Protein AF-A0A372JYA5-F1 (afdb_monomer)

Radius of gyration: 14.87 Å; Cα contacts (8 Å, |Δi|>4): 51; chains: 1; bounding box: 28×39×31 Å

Secondary structure (DSSP, 8-state):
-HHHHHHHHHHHTSGGGG-HHHHHHHHHHHHHHHHHHHSSHHHHHHHHHS-TT-HHHHHHHHHHHHHHH-TT--HHHHGGG-

Foldseek 3Di:
DVPLVVVLVVCVVDPVCPPPVVVVVSVVVQLVVLCVVQVDNLSSVCVVVVNVVSPVVVLVVVLVVVCVVPVPDPVSVVVSVD

Mean predicted aligned error: 8.12 Å

Structure (mmCIF, N/CA/C/O backbone):
data_AF-A0A372JYA5-F1
#
_entry.id   AF-A0A372JYA5-F1
#
loop_
_atom_site.group_PDB
_atom_site.id
_atom_site.type_symbol
_atom_site.label_atom_id
_atom_site.label_alt_id
_atom_site.label_comp_id
_atom_site.label_asym_id
_atom_site.label_entity_id
_atom_site.label_seq_id
_atom_site.pdbx_PDB_ins_code
_atom_site.Cartn_x
_atom_site.Cartn_y
_atom_site.Cartn_z
_atom_site.occupancy
_atom_site.B_iso_or_equiv
_atom_site.auth_seq_id
_atom_site.auth_comp_id
_atom_site.auth_asym_id
_atom_site.auth_atom_id
_atom_site.pdbx_PDB_model_num
ATOM 1 N N . MET A 1 1 ? 15.060 15.565 0.895 1.00 55.72 1 MET A N 1
ATOM 2 C CA . MET A 1 1 ? 13.644 15.168 1.124 1.00 55.72 1 MET A CA 1
ATOM 3 C C . MET A 1 1 ? 12.619 15.810 0.177 1.00 55.72 1 MET A C 1
ATOM 5 O O . MET A 1 1 ? 11.663 15.129 -0.157 1.00 55.72 1 MET A O 1
ATOM 9 N N . ARG A 1 2 ? 12.773 17.065 -0.291 1.00 63.84 2 ARG A N 1
ATOM 10 C CA . ARG A 1 2 ? 11.810 17.701 -1.230 1.00 63.84 2 ARG A CA 1
ATOM 11 C C . ARG A 1 2 ? 11.903 17.217 -2.689 1.00 63.84 2 ARG A C 1
ATOM 13 O O . ARG A 1 2 ? 10.949 17.358 -3.443 1.00 63.84 2 ARG A O 1
ATOM 20 N N . GLU A 1 3 ? 13.037 16.648 -3.077 1.00 56.69 3 GLU A N 1
ATOM 21 C CA . GLU A 1 3 ? 13.344 16.276 -4.464 1.00 56.69 3 GLU A CA 1
ATOM 22 C C . GLU A 1 3 ? 12.728 14.930 -4.870 1.00 56.69 3 GLU A C 1
ATOM 24 O O . GLU A 1 3 ? 12.029 14.851 -5.875 1.00 56.69 3 GLU A O 1
ATOM 29 N N . ILE A 1 4 ? 12.832 13.923 -3.998 1.00 57.25 4 ILE A N 1
ATOM 30 C CA . ILE A 1 4 ? 12.194 12.604 -4.162 1.00 57.25 4 ILE A CA 1
ATOM 31 C C . ILE A 1 4 ? 10.665 12.729 -4.276 1.00 57.25 4 ILE A C 1
ATOM 33 O O . ILE A 1 4 ? 10.041 12.031 -5.066 1.00 57.25 4 ILE A O 1
ATOM 37 N N . GLN A 1 5 ? 10.037 13.662 -3.549 1.00 57.19 5 GLN A N 1
ATOM 38 C CA . GLN A 1 5 ? 8.587 13.894 -3.638 1.00 57.19 5 GLN A CA 1
ATOM 39 C C . GLN A 1 5 ? 8.141 14.421 -5.004 1.00 57.19 5 GLN A C 1
ATOM 41 O O . GLN A 1 5 ? 7.094 14.006 -5.500 1.00 57.19 5 GLN A O 1
ATOM 46 N N . ARG A 1 6 ? 8.913 15.337 -5.604 1.00 60.03 6 ARG A N 1
ATOM 47 C CA . ARG A 1 6 ? 8.631 15.825 -6.961 1.00 60.03 6 ARG A CA 1
ATOM 48 C C . ARG A 1 6 ? 8.844 14.725 -7.987 1.00 60.03 6 ARG A C 1
ATOM 50 O O . ARG A 1 6 ? 7.989 14.566 -8.847 1.00 60.03 6 ARG A O 1
ATOM 57 N N . LEU A 1 7 ? 9.927 13.962 -7.848 1.00 61.34 7 LEU A N 1
ATOM 58 C CA . LEU A 1 7 ? 10.243 12.843 -8.732 1.00 61.34 7 LEU A CA 1
ATOM 59 C C . LEU A 1 7 ? 9.165 11.757 -8.671 1.00 61.34 7 LEU A C 1
ATOM 61 O O . LEU A 1 7 ? 8.631 11.383 -9.702 1.00 61.34 7 LEU A O 1
ATOM 65 N N . ALA A 1 8 ? 8.744 11.314 -7.485 1.00 59.44 8 ALA A N 1
ATOM 66 C CA . ALA A 1 8 ? 7.689 10.305 -7.356 1.00 59.44 8 ALA A CA 1
ATOM 67 C C . ALA A 1 8 ? 6.349 10.771 -7.963 1.00 59.44 8 ALA A C 1
ATOM 69 O O . ALA A 1 8 ? 5.670 10.002 -8.642 1.00 59.44 8 ALA A O 1
ATOM 70 N N . ALA A 1 9 ? 5.979 12.043 -7.766 1.00 59.78 9 ALA A N 1
ATOM 71 C CA . ALA A 1 9 ? 4.771 12.612 -8.363 1.00 59.78 9 ALA A CA 1
ATOM 72 C C . ALA A 1 9 ? 4.872 12.767 -9.894 1.00 59.78 9 ALA A C 1
ATOM 74 O O . ALA A 1 9 ? 3.880 12.527 -10.578 1.00 59.78 9 ALA A O 1
ATOM 75 N N . SER A 1 10 ? 6.045 13.126 -10.436 1.00 59.44 10 SER A N 1
ATOM 76 C CA . SER A 1 10 ? 6.272 13.219 -11.888 1.00 59.44 10 SER A CA 1
ATOM 77 C C . SER A 1 10 ? 6.449 11.855 -12.563 1.00 59.44 10 SER A C 1
ATOM 79 O O . SER A 1 10 ? 6.195 11.710 -13.755 1.00 59.44 10 SER A O 1
ATOM 81 N N . VAL A 1 11 ? 6.894 10.840 -11.820 1.00 59.44 11 VAL A N 1
ATOM 82 C CA . VAL A 1 11 ? 7.024 9.458 -12.301 1.00 59.44 11 VAL A CA 1
ATOM 83 C C . VAL A 1 11 ? 5.662 8.779 -12.362 1.00 59.44 11 VAL A C 1
ATOM 85 O O . VAL A 1 11 ? 5.372 8.099 -13.339 1.00 59.44 11 VAL A O 1
ATOM 88 N N . HIS A 1 12 ? 4.770 9.047 -11.401 1.00 56.31 12 HIS A N 1
ATOM 89 C CA . HIS A 1 12 ? 3.398 8.536 -11.459 1.00 56.31 12 HIS A CA 1
ATOM 90 C C . HIS A 1 12 ? 2.641 8.998 -12.723 1.00 56.31 12 HIS A C 1
ATOM 92 O O . HIS A 1 12 ? 1.717 8.313 -13.163 1.00 56.31 12 HIS A O 1
ATOM 98 N N . SER A 1 13 ? 3.039 10.136 -13.304 1.00 57.91 13 SER A N 1
ATOM 99 C CA . SER A 1 13 ? 2.456 10.735 -14.508 1.00 57.91 13 SER A CA 1
ATOM 100 C C . SER A 1 13 ? 3.276 10.544 -15.795 1.00 57.91 13 SER A C 1
ATOM 102 O O . SER A 1 13 ? 2.880 11.087 -16.826 1.00 57.91 13 SER A O 1
ATOM 104 N N . SER A 1 14 ? 4.384 9.789 -15.783 1.00 53.34 14 SER A N 1
ATOM 105 C CA . SER A 1 14 ? 5.259 9.607 -16.957 1.00 53.34 14 SER A CA 1
ATOM 106 C C . SER A 1 14 ? 5.564 8.140 -17.281 1.00 53.34 14 SER A C 1
ATOM 108 O O . SER A 1 14 ? 5.369 7.236 -16.471 1.00 53.34 14 SER A O 1
ATOM 110 N N . SER A 1 15 ? 6.066 7.894 -18.497 1.00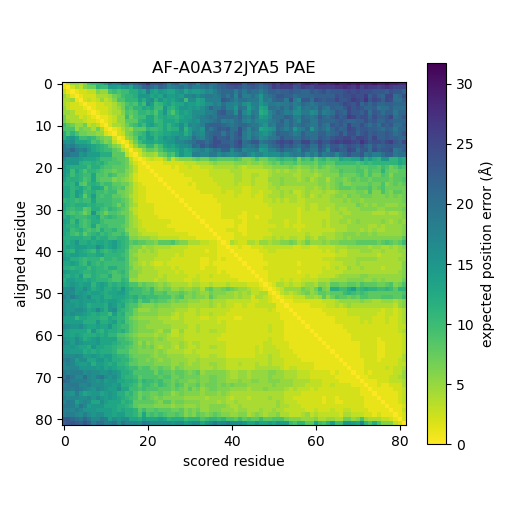 55.22 15 SER A N 1
ATOM 111 C CA . SER A 1 15 ? 6.428 6.563 -19.010 1.00 55.22 15 SER A CA 1
ATOM 112 C C . SER A 1 15 ? 7.648 5.922 -18.328 1.00 55.22 15 SER A C 1
ATOM 114 O O . SER A 1 15 ? 7.973 4.787 -18.654 1.00 55.22 15 SER A O 1
ATOM 116 N N . ILE A 1 16 ? 8.289 6.590 -17.354 1.00 54.56 16 ILE A N 1
ATOM 117 C CA . ILE A 1 16 ? 9.387 6.044 -16.523 1.00 54.56 16 ILE A CA 1
ATOM 118 C C . ILE A 1 16 ? 8.950 4.821 -15.693 1.00 54.56 16 ILE A C 1
ATOM 120 O O . ILE A 1 16 ? 9.792 4.064 -15.221 1.00 54.56 16 ILE A O 1
ATOM 124 N N . ILE A 1 17 ? 7.642 4.565 -15.593 1.00 56.72 17 ILE A N 1
ATOM 125 C CA . ILE A 1 17 ? 7.058 3.342 -15.019 1.00 56.72 17 ILE A CA 1
ATOM 126 C C . ILE A 1 17 ? 7.630 2.032 -15.604 1.00 56.72 17 ILE A C 1
ATOM 128 O O . ILE A 1 17 ? 7.486 0.998 -14.956 1.00 56.72 17 ILE A O 1
ATOM 132 N N . VAL A 1 18 ? 8.273 2.061 -16.780 1.00 64.19 18 VAL A N 1
ATOM 133 C CA . VAL A 1 18 ? 8.816 0.869 -17.461 1.00 64.19 18 VAL A CA 1
ATOM 134 C C . VAL A 1 18 ? 10.163 0.360 -16.928 1.00 64.19 18 VAL A C 1
ATOM 136 O O . VAL A 1 18 ? 10.539 -0.754 -17.278 1.00 64.19 18 VAL A O 1
ATOM 139 N N . ASP A 1 19 ? 10.891 1.133 -16.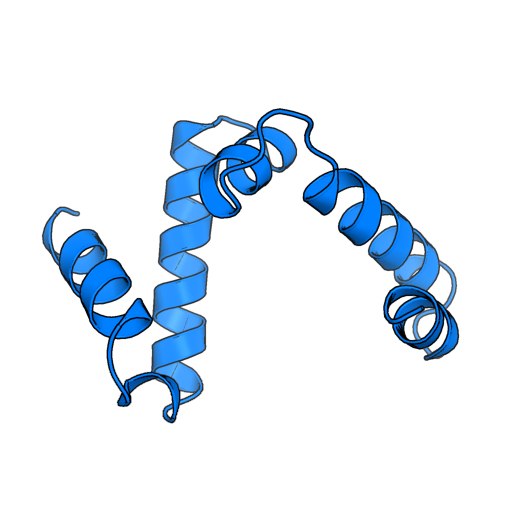109 1.00 81.94 19 ASP A N 1
ATOM 140 C CA . ASP A 1 19 ? 12.072 0.618 -15.398 1.00 81.94 19 ASP A CA 1
ATOM 141 C C . ASP A 1 19 ? 11.672 0.121 -14.005 1.00 81.94 19 ASP A C 1
ATOM 143 O O . ASP A 1 19 ? 11.416 0.912 -13.090 1.00 81.94 19 ASP A O 1
ATOM 147 N N . ASP A 1 20 ? 11.620 -1.201 -13.847 1.00 82.19 20 ASP A N 1
ATOM 148 C CA . ASP A 1 20 ? 11.153 -1.849 -12.620 1.00 82.19 20 ASP A CA 1
ATOM 149 C C . ASP A 1 20 ? 11.982 -1.442 -11.399 1.00 82.19 20 ASP A C 1
ATOM 151 O O . ASP A 1 20 ? 11.421 -1.184 -10.334 1.00 82.19 20 ASP A O 1
ATOM 155 N N . ALA A 1 21 ? 13.307 -1.333 -11.543 1.00 87.19 21 ALA A N 1
ATOM 156 C CA . ALA A 1 21 ? 14.190 -0.971 -10.438 1.00 87.19 21 ALA A CA 1
ATOM 157 C C . ALA A 1 21 ? 13.888 0.444 -9.917 1.00 87.19 21 ALA A C 1
ATOM 159 O O . ALA A 1 21 ? 13.701 0.639 -8.711 1.00 87.19 21 ALA A O 1
ATOM 160 N N . THR A 1 22 ? 13.771 1.421 -10.819 1.00 83.56 22 THR A N 1
ATOM 161 C CA . THR A 1 22 ? 13.414 2.803 -10.477 1.00 83.56 22 THR A CA 1
ATOM 162 C C . THR A 1 22 ? 11.999 2.891 -9.913 1.00 83.56 22 THR A C 1
ATOM 164 O O . THR A 1 22 ? 11.778 3.575 -8.911 1.00 83.56 22 THR A O 1
ATOM 167 N N . ASN A 1 23 ? 11.038 2.180 -10.508 1.00 80.69 23 ASN A N 1
ATOM 168 C CA . ASN A 1 23 ? 9.646 2.186 -10.066 1.00 80.69 23 ASN A CA 1
ATOM 169 C C . ASN A 1 23 ? 9.501 1.597 -8.651 1.00 80.69 23 ASN A C 1
ATOM 171 O O . ASN A 1 23 ? 8.917 2.229 -7.766 1.00 80.69 23 ASN A O 1
ATOM 175 N N . ILE A 1 24 ? 10.111 0.434 -8.399 1.00 85.56 24 ILE A N 1
ATOM 176 C CA . ILE A 1 24 ? 10.118 -0.212 -7.080 1.00 85.56 24 ILE A CA 1
ATOM 177 C C . ILE A 1 24 ? 10.828 0.671 -6.052 1.00 85.56 24 ILE A C 1
ATOM 179 O O . ILE A 1 24 ? 10.299 0.861 -4.953 1.00 85.56 24 ILE A O 1
ATOM 183 N N . GLY A 1 25 ? 11.986 1.243 -6.397 1.00 88.25 25 GLY A N 1
ATOM 184 C CA . GLY A 1 25 ? 12.746 2.121 -5.505 1.00 88.25 25 GLY A CA 1
ATOM 185 C C . GLY A 1 25 ? 11.939 3.349 -5.078 1.00 88.25 25 GLY A C 1
ATOM 186 O O . GLY A 1 25 ? 11.673 3.543 -3.889 1.00 88.25 25 GLY A O 1
ATOM 18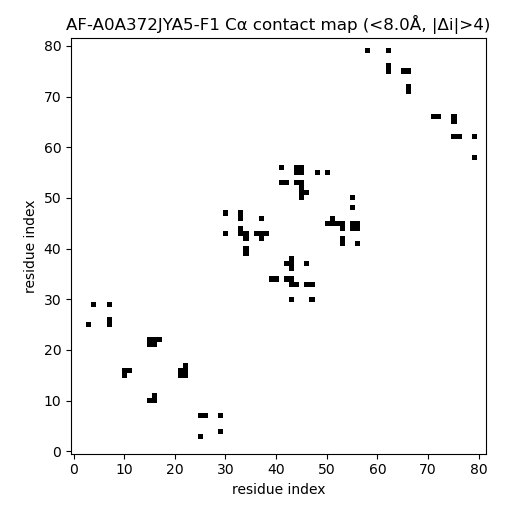7 N N . LEU A 1 26 ? 11.458 4.131 -6.048 1.00 86.19 26 LEU A N 1
ATOM 188 C CA . LEU A 1 26 ? 10.664 5.334 -5.781 1.00 86.19 26 LEU A CA 1
ATOM 189 C C . LEU A 1 26 ? 9.341 5.012 -5.076 1.00 86.19 26 LEU A C 1
ATOM 191 O O . LEU A 1 26 ? 8.942 5.723 -4.151 1.00 86.19 26 LEU A O 1
ATOM 195 N N . GLY A 1 27 ? 8.663 3.936 -5.484 1.00 85.38 27 GLY A N 1
ATOM 196 C CA . GLY A 1 27 ? 7.427 3.479 -4.854 1.00 85.38 27 GLY A CA 1
ATOM 197 C C . GLY A 1 27 ? 7.627 3.103 -3.384 1.00 85.38 27 GLY A C 1
ATOM 198 O O . GLY A 1 27 ? 6.815 3.479 -2.532 1.00 85.38 27 GLY A O 1
ATOM 199 N N . THR A 1 28 ? 8.737 2.430 -3.070 1.00 89.62 28 THR A N 1
ATOM 200 C CA . THR A 1 28 ? 9.097 2.031 -1.702 1.00 89.62 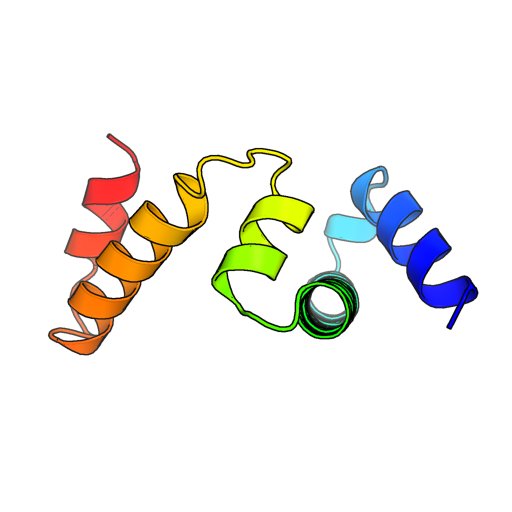28 THR A CA 1
ATOM 201 C C . THR A 1 28 ? 9.372 3.247 -0.825 1.00 89.62 28 THR A C 1
ATOM 203 O O . THR A 1 28 ? 8.776 3.384 0.247 1.00 89.62 28 THR A O 1
ATOM 206 N N . GLU A 1 29 ? 10.209 4.176 -1.291 1.00 90.50 29 GLU A N 1
ATOM 207 C CA . GLU A 1 29 ? 10.510 5.410 -0.557 1.00 90.50 29 GLU A CA 1
ATOM 208 C C . GLU A 1 29 ? 9.255 6.258 -0.327 1.00 90.50 29 GLU A C 1
ATOM 210 O O . GLU A 1 29 ? 9.029 6.790 0.767 1.00 90.50 29 GLU A O 1
ATOM 215 N N . TYR A 1 30 ? 8.391 6.346 -1.340 1.00 88.25 30 TYR A N 1
ATOM 216 C CA . TYR A 1 30 ? 7.136 7.074 -1.236 1.00 88.25 30 TYR A CA 1
ATOM 217 C C . TYR A 1 30 ? 6.190 6.455 -0.202 1.00 88.25 30 TYR A C 1
ATOM 219 O O . TYR A 1 30 ? 5.587 7.181 0.596 1.00 88.25 30 TYR A O 1
ATOM 227 N N . MET A 1 31 ? 6.076 5.124 -0.163 1.00 88.81 31 MET A N 1
ATOM 228 C CA . MET A 1 31 ? 5.265 4.445 0.847 1.00 88.81 31 MET A CA 1
ATOM 229 C C . MET A 1 31 ? 5.851 4.628 2.253 1.00 88.81 31 MET A C 1
ATOM 231 O O . MET A 1 31 ? 5.102 4.926 3.185 1.00 88.81 31 MET A O 1
ATOM 235 N N . GLN A 1 32 ? 7.178 4.558 2.413 1.00 89.75 32 GLN A N 1
ATOM 236 C CA . GLN A 1 32 ? 7.831 4.829 3.697 1.00 89.75 32 GLN A CA 1
ATOM 237 C C . GLN A 1 32 ? 7.550 6.257 4.186 1.00 89.75 32 GLN A C 1
ATOM 239 O O . GLN A 1 32 ? 7.231 6.465 5.358 1.00 89.75 32 GLN A O 1
ATOM 244 N N . TYR A 1 33 ? 7.578 7.247 3.289 1.00 90.56 33 TYR A N 1
ATOM 245 C CA . TYR A 1 33 ? 7.168 8.614 3.614 1.00 90.56 33 TYR A CA 1
ATOM 246 C C . TYR A 1 33 ? 5.717 8.677 4.127 1.00 90.56 33 TYR A C 1
ATOM 248 O O . TYR A 1 33 ? 5.435 9.351 5.124 1.00 90.56 33 TYR A O 1
ATOM 256 N N . ARG A 1 34 ? 4.786 7.958 3.484 1.00 90.62 34 ARG A N 1
ATOM 257 C CA . ARG A 1 34 ? 3.382 7.892 3.927 1.00 90.62 34 ARG A CA 1
ATOM 258 C C . ARG A 1 34 ? 3.244 7.235 5.301 1.00 90.62 34 ARG A C 1
ATOM 260 O O . ARG A 1 34 ? 2.474 7.745 6.114 1.00 90.62 34 ARG A O 1
ATOM 267 N N . ILE A 1 35 ? 4.004 6.174 5.577 1.00 92.31 35 ILE A N 1
ATOM 268 C CA . ILE A 1 35 ? 4.051 5.504 6.887 1.00 92.31 35 ILE A CA 1
ATOM 269 C C . ILE A 1 35 ? 4.550 6.461 7.966 1.00 92.31 35 ILE A C 1
ATOM 271 O O . ILE A 1 35 ? 3.873 6.630 8.979 1.00 92.31 35 ILE A O 1
ATOM 275 N N . ASN A 1 36 ? 5.657 7.162 7.717 1.00 93.38 36 ASN A N 1
ATOM 276 C CA . ASN A 1 36 ? 6.214 8.128 8.665 1.00 93.38 36 ASN A CA 1
ATOM 277 C C . ASN A 1 36 ? 5.210 9.244 8.998 1.00 93.38 36 ASN A C 1
ATOM 279 O O . ASN A 1 36 ? 5.098 9.653 10.151 1.00 93.38 36 ASN A O 1
ATOM 283 N N . LYS A 1 37 ? 4.443 9.715 8.004 1.00 92.12 37 LYS A N 1
ATOM 284 C CA . LYS A 1 37 ? 3.420 10.755 8.199 1.00 92.12 37 LYS A CA 1
ATOM 285 C C . LYS A 1 37 ? 2.178 10.251 8.941 1.00 92.12 37 LYS A C 1
ATOM 287 O O . LYS A 1 37 ? 1.589 11.002 9.709 1.00 92.12 37 LYS A O 1
ATOM 292 N N . ALA A 1 38 ? 1.746 9.023 8.668 1.00 91.94 38 ALA A N 1
ATOM 293 C CA . ALA A 1 38 ? 0.516 8.461 9.224 1.00 91.94 38 ALA A CA 1
ATOM 294 C C . ALA A 1 38 ? 0.703 7.742 10.566 1.00 91.94 38 ALA A C 1
ATOM 296 O O . ALA A 1 38 ? -0.292 7.383 11.196 1.00 91.94 38 ALA A O 1
ATOM 297 N N . GLN A 1 39 ? 1.952 7.458 10.949 1.00 90.06 39 GLN A N 1
ATOM 298 C CA . GLN A 1 39 ? 2.328 6.702 12.152 1.00 90.06 39 GLN A CA 1
ATOM 299 C C . GLN A 1 39 ? 1.692 5.298 12.237 1.00 90.06 39 GLN A C 1
ATOM 301 O O . GLN A 1 39 ? 1.685 4.666 13.287 1.00 90.06 39 GLN A O 1
ATOM 306 N N . SER A 1 40 ? 1.147 4.795 11.126 1.00 92.56 40 SER A N 1
ATOM 307 C CA . SER A 1 40 ? 0.522 3.478 11.012 1.00 92.56 40 SER A CA 1
ATOM 308 C C . SER A 1 40 ? 0.471 3.036 9.550 1.00 92.56 40 SER A C 1
ATOM 310 O O . SER A 1 40 ? 0.326 3.860 8.642 1.00 92.56 40 SER A O 1
ATOM 312 N N . ILE A 1 41 ? 0.540 1.722 9.312 1.00 90.69 41 ILE A N 1
ATOM 313 C CA . ILE A 1 41 ? 0.426 1.150 7.961 1.00 90.69 41 ILE A CA 1
ATOM 314 C C . ILE A 1 41 ? -0.975 1.415 7.390 1.00 90.69 41 ILE A C 1
ATOM 316 O O . ILE A 1 41 ? -1.104 1.864 6.253 1.00 90.69 41 ILE A O 1
ATOM 320 N N . GLU A 1 42 ? -2.034 1.218 8.181 1.00 91.69 42 GLU A N 1
ATOM 321 C CA . GLU A 1 42 ? -3.406 1.503 7.742 1.00 91.69 42 GLU A CA 1
ATOM 322 C C . GLU A 1 42 ? -3.581 2.974 7.334 1.00 91.69 42 GLU A C 1
ATOM 324 O O . GLU A 1 42 ? -4.140 3.267 6.272 1.00 91.69 42 GLU A O 1
ATOM 329 N N . GLY A 1 43 ? -3.088 3.905 8.155 1.00 92.19 43 GLY A N 1
ATOM 330 C CA . GLY A 1 43 ? -3.146 5.331 7.855 1.00 92.19 43 GLY A CA 1
ATOM 331 C C . GLY A 1 43 ? -2.353 5.691 6.596 1.00 92.19 43 GLY A C 1
ATOM 332 O O . GLY A 1 43 ? -2.831 6.478 5.777 1.00 92.19 43 GLY A O 1
ATOM 333 N N . ALA A 1 44 ? -1.195 5.063 6.378 1.00 92.50 44 ALA A N 1
ATOM 334 C CA . ALA A 1 44 ? -0.395 5.260 5.171 1.00 92.50 44 ALA A CA 1
ATOM 335 C C . ALA A 1 44 ? -1.166 4.862 3.905 1.00 92.50 44 ALA A C 1
ATOM 337 O O . ALA A 1 44 ? -1.205 5.626 2.940 1.00 92.50 44 ALA A O 1
ATOM 338 N N . TYR A 1 45 ? -1.853 3.715 3.932 1.00 89.31 45 TYR A N 1
ATOM 339 C CA . TYR A 1 45 ? -2.675 3.244 2.815 1.00 89.31 45 TYR A CA 1
ATOM 340 C C . TYR A 1 45 ? -3.888 4.144 2.545 1.00 89.31 45 TYR A C 1
ATOM 342 O O . TYR A 1 45 ? -4.213 4.388 1.380 1.00 89.31 45 TYR A O 1
ATOM 350 N N . LYS A 1 46 ? -4.532 4.682 3.593 1.00 90.44 46 LYS A N 1
ATOM 351 C CA . LYS A 1 46 ? -5.601 5.691 3.451 1.00 90.44 46 LYS A CA 1
ATOM 352 C C . LYS A 1 46 ? -5.083 6.945 2.737 1.00 90.44 46 LYS A C 1
ATOM 354 O O . LYS A 1 46 ? -5.726 7.427 1.806 1.00 90.44 46 LYS A O 1
ATOM 359 N N . LEU A 1 47 ? -3.896 7.428 3.121 1.00 87.50 47 LEU A N 1
ATOM 360 C CA . LEU A 1 47 ? -3.243 8.587 2.498 1.00 87.50 47 LEU A CA 1
ATOM 361 C C . LEU A 1 47 ? -2.751 8.319 1.068 1.00 87.50 47 LEU A C 1
ATOM 363 O O . LEU A 1 47 ? -2.739 9.242 0.258 1.00 87.50 47 LEU A O 1
ATOM 367 N N . TYR A 1 48 ? -2.309 7.095 0.772 1.00 85.12 48 TYR A N 1
ATOM 368 C CA . TYR A 1 48 ? -1.797 6.701 -0.542 1.00 85.12 48 TYR A CA 1
ATOM 369 C C . TYR A 1 48 ? -2.921 6.525 -1.573 1.00 85.12 48 TYR A C 1
ATOM 371 O O . TYR A 1 48 ? -2.801 6.998 -2.697 1.00 85.12 48 TYR A O 1
ATOM 379 N N . ARG A 1 49 ? -4.035 5.880 -1.193 1.00 82.38 49 ARG A N 1
ATOM 380 C CA . ARG A 1 49 ? -5.154 5.571 -2.106 1.00 82.38 49 ARG A CA 1
ATOM 381 C C . ARG A 1 49 ? -6.260 6.628 -2.137 1.00 82.38 49 ARG A C 1
ATOM 383 O O . ARG A 1 49 ? -7.189 6.489 -2.925 1.00 82.38 49 ARG A O 1
ATOM 390 N N . GLY A 1 50 ? -6.207 7.629 -1.259 1.00 76.81 50 GLY A N 1
ATOM 391 C CA . GLY A 1 50 ? -7.187 8.719 -1.211 1.00 76.81 50 GLY A CA 1
ATOM 392 C C . GLY A 1 50 ? -8.565 8.339 -0.651 1.00 76.81 50 GLY A C 1
ATOM 393 O O . GLY A 1 50 ? -9.485 9.144 -0.738 1.00 76.81 50 G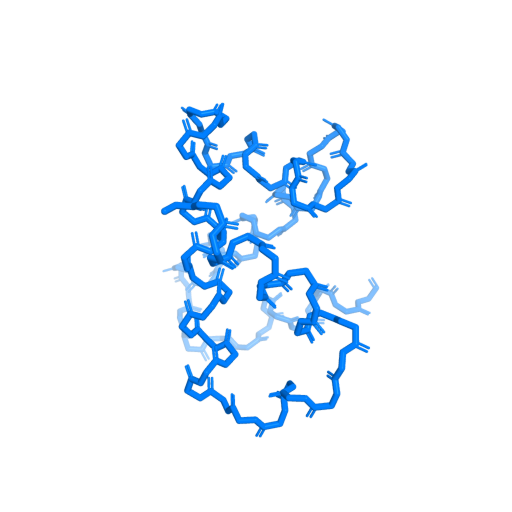LY A O 1
ATOM 394 N N . LEU A 1 51 ? -8.726 7.146 -0.060 1.00 83.06 51 LEU A N 1
ATOM 395 C CA . LEU A 1 51 ? -9.969 6.727 0.603 1.00 83.06 51 LEU A CA 1
ATOM 396 C C . LEU A 1 51 ? -9.765 6.593 2.114 1.00 83.06 51 LEU A C 1
ATOM 398 O O . LEU A 1 51 ? -9.099 5.672 2.594 1.00 83.06 51 LEU A O 1
ATOM 402 N N . SER A 1 52 ? -10.400 7.488 2.872 1.00 85.94 52 SER A N 1
ATOM 403 C CA . SER A 1 52 ? -10.309 7.553 4.339 1.00 85.94 52 SER A CA 1
ATOM 404 C C . SER A 1 52 ? -10.929 6.344 5.049 1.00 85.94 52 SER A C 1
ATOM 406 O O . SER A 1 52 ? -10.518 6.001 6.157 1.00 85.94 52 SER A O 1
ATOM 408 N N . ASN A 1 53 ? -11.867 5.644 4.403 1.00 88.06 5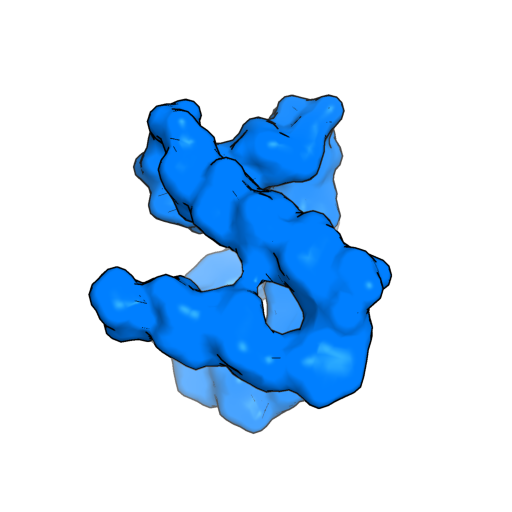3 ASN A N 1
ATOM 409 C CA . ASN A 1 53 ? -12.570 4.495 4.982 1.00 88.06 53 ASN A CA 1
ATOM 410 C C . ASN A 1 53 ? -11.695 3.233 5.151 1.00 88.06 53 ASN A C 1
ATOM 412 O O . ASN A 1 53 ? -12.165 2.245 5.720 1.00 88.06 53 ASN A O 1
ATOM 416 N N . GLY A 1 54 ? -10.450 3.237 4.654 1.00 89.31 54 GLY A N 1
ATOM 417 C CA . GLY A 1 54 ? -9.489 2.139 4.811 1.00 89.31 54 GLY A CA 1
ATOM 418 C C . GLY A 1 54 ? -9.830 0.862 4.039 1.00 89.31 54 GLY A C 1
ATOM 419 O O . GLY A 1 54 ? -9.220 -0.176 4.293 1.00 89.31 54 GLY A O 1
ATOM 420 N N . ILE A 1 55 ? -10.786 0.904 3.101 1.00 91.06 55 ILE A N 1
ATOM 421 C CA . ILE A 1 55 ? -11.270 -0.296 2.401 1.00 91.06 55 ILE A CA 1
ATOM 422 C C . ILE A 1 55 ? -10.148 -1.048 1.678 1.00 91.06 55 ILE A C 1
ATOM 424 O O . ILE A 1 55 ? -10.086 -2.273 1.752 1.00 91.06 55 ILE A O 1
ATOM 428 N N . TYR A 1 56 ? -9.227 -0.324 1.036 1.00 88.75 56 TYR A N 1
ATOM 429 C CA . TYR A 1 56 ? -8.107 -0.934 0.323 1.00 88.75 56 TYR A CA 1
ATOM 430 C C . TYR A 1 56 ? -7.151 -1.653 1.268 1.00 88.75 56 TYR A C 1
ATOM 432 O O . TYR A 1 56 ? -6.786 -2.792 0.997 1.00 88.75 56 TYR A O 1
ATOM 440 N N . TYR A 1 57 ? -6.807 -1.032 2.400 1.00 91.62 57 TYR A N 1
ATOM 441 C CA . TYR A 1 57 ? -5.965 -1.674 3.405 1.00 91.62 57 TYR A CA 1
ATOM 442 C C . TYR A 1 57 ? -6.611 -2.959 3.929 1.00 91.62 57 TYR A C 1
ATOM 444 O O . TYR A 1 57 ? -5.957 -3.995 3.947 1.00 91.62 57 TYR A O 1
ATOM 452 N N . ARG A 1 58 ? -7.908 -2.929 4.276 1.00 92.38 58 ARG A N 1
ATOM 453 C CA . ARG A 1 58 ? -8.623 -4.123 4.761 1.00 92.38 58 ARG A CA 1
ATOM 454 C C . ARG A 1 58 ? -8.618 -5.260 3.740 1.00 92.38 58 ARG A C 1
ATOM 456 O O . ARG A 1 58 ? -8.317 -6.392 4.105 1.00 92.38 58 ARG A O 1
ATOM 463 N N . LYS A 1 59 ? -8.909 -4.960 2.469 1.00 92.06 59 LYS A N 1
ATOM 464 C CA . LYS A 1 59 ? -8.895 -5.956 1.385 1.00 92.06 59 LYS A CA 1
ATOM 465 C C . LYS A 1 59 ? -7.500 -6.566 1.196 1.00 92.06 59 LYS A C 1
ATOM 467 O O . LYS A 1 59 ? -7.365 -7.785 1.180 1.00 92.06 59 LYS A O 1
ATOM 472 N N . ILE A 1 60 ? -6.465 -5.727 1.116 1.00 91.06 60 ILE A N 1
ATOM 473 C CA . ILE A 1 60 ? -5.073 -6.170 0.939 1.00 91.06 60 ILE A CA 1
ATOM 474 C C . ILE A 1 60 ? -4.606 -6.992 2.144 1.00 91.06 60 ILE A C 1
ATOM 476 O O . ILE A 1 60 ? -4.049 -8.070 1.964 1.00 91.06 60 ILE A O 1
ATOM 480 N N . LYS A 1 61 ? -4.874 -6.528 3.371 1.00 94.00 61 LYS A N 1
ATOM 481 C CA . LYS A 1 61 ? -4.499 -7.228 4.606 1.00 94.00 61 LYS A CA 1
ATOM 482 C C . LYS A 1 61 ? -5.157 -8.603 4.699 1.00 94.00 61 LYS A C 1
ATOM 484 O O . LYS A 1 61 ? -4.468 -9.568 5.002 1.00 94.00 61 LYS A O 1
ATOM 489 N N . ALA A 1 62 ? -6.449 -8.703 4.382 1.00 94.75 62 ALA A N 1
ATOM 490 C CA . ALA A 1 62 ? -7.161 -9.978 4.376 1.00 94.75 62 ALA A CA 1
ATOM 491 C C . ALA A 1 62 ? -6.572 -10.966 3.353 1.00 94.75 62 ALA A C 1
ATOM 493 O O . ALA A 1 62 ? -6.390 -12.139 3.670 1.00 94.75 62 ALA A O 1
ATOM 494 N N . CYS A 1 63 ? -6.230 -10.501 2.147 1.00 95.44 63 CYS A N 1
ATOM 495 C CA . CYS A 1 63 ? -5.542 -11.329 1.154 1.00 95.44 63 CYS A CA 1
ATOM 496 C C . CYS A 1 63 ? -4.150 -11.760 1.640 1.00 95.44 63 CYS A C 1
ATOM 498 O O . CYS A 1 63 ? -3.801 -12.932 1.537 1.00 95.44 63 CYS A O 1
ATOM 500 N N . ALA A 1 64 ? -3.373 -10.833 2.204 1.00 94.44 64 ALA A N 1
ATOM 501 C CA . ALA A 1 64 ? -2.036 -11.110 2.721 1.00 94.44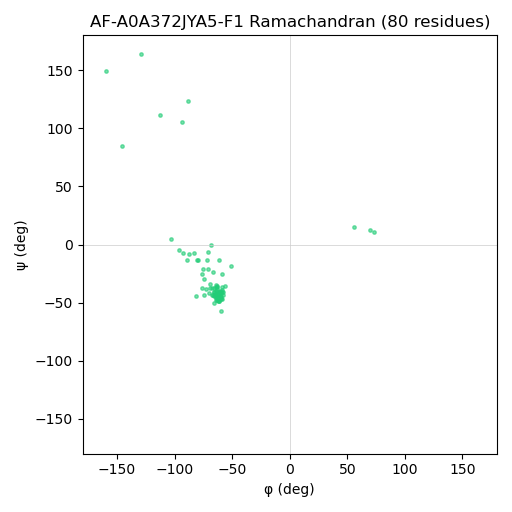 64 ALA A CA 1
ATOM 502 C C . ALA A 1 64 ? -2.053 -12.116 3.882 1.00 94.44 64 ALA A C 1
ATOM 504 O O . ALA A 1 64 ? -1.161 -12.951 3.982 1.00 94.44 64 ALA A O 1
ATOM 505 N N . ASP A 1 65 ? -3.070 -12.072 4.744 1.00 96.50 65 ASP A N 1
ATOM 506 C CA . ASP A 1 65 ? -3.226 -13.045 5.828 1.00 96.50 65 ASP A CA 1
ATOM 507 C C . ASP A 1 65 ? -3.550 -14.447 5.301 1.00 96.50 65 ASP A C 1
ATOM 509 O O . ASP A 1 65 ? -3.020 -15.424 5.822 1.00 96.50 65 ASP A O 1
ATOM 513 N N . ARG A 1 66 ? -4.352 -14.549 4.232 1.00 96.06 66 ARG A N 1
ATOM 514 C CA . 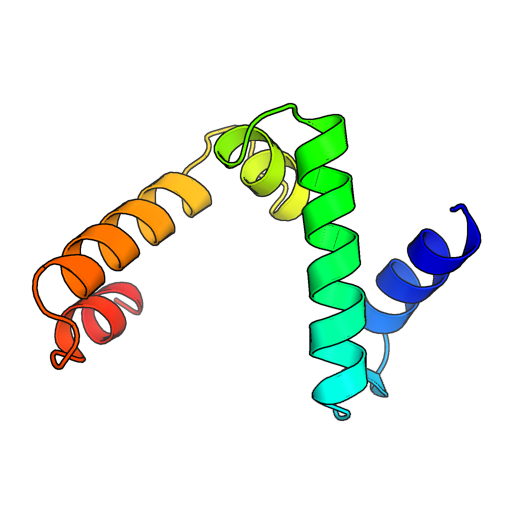ARG A 1 66 ? -4.623 -15.827 3.552 1.00 96.06 66 ARG A CA 1
ATOM 515 C C . ARG A 1 66 ? -3.375 -16.382 2.867 1.00 96.06 66 ARG A C 1
ATOM 517 O O . ARG A 1 66 ? -3.088 -17.558 3.032 1.00 96.06 66 ARG A O 1
ATOM 524 N N . LEU A 1 67 ? -2.610 -15.534 2.178 1.00 96.19 67 LEU A N 1
ATOM 525 C CA . LEU A 1 67 ? -1.327 -15.923 1.578 1.00 96.19 67 LEU A CA 1
ATOM 526 C C . LEU A 1 67 ? -0.297 -16.332 2.634 1.00 96.19 67 LEU A C 1
ATOM 528 O O . LEU A 1 67 ? 0.484 -17.240 2.408 1.00 96.19 67 LEU A O 1
ATOM 532 N N . ARG A 1 68 ? -0.289 -15.698 3.813 1.00 96.00 68 ARG A N 1
ATOM 533 C CA . ARG A 1 68 ? 0.591 -16.128 4.910 1.00 96.00 68 ARG A CA 1
ATOM 534 C C . ARG A 1 68 ? 0.236 -17.530 5.409 1.00 96.00 68 ARG A C 1
ATOM 536 O O . ARG A 1 68 ? 1.133 -18.261 5.812 1.00 96.00 68 ARG A O 1
ATOM 543 N N . ALA A 1 69 ? -1.051 -17.870 5.437 1.00 96.25 69 ALA A N 1
ATOM 544 C CA . ALA A 1 69 ? -1.518 -19.181 5.876 1.00 96.25 69 ALA A CA 1
ATOM 545 C C . ALA A 1 69 ? -1.247 -20.286 4.840 1.00 96.25 69 ALA A C 1
ATOM 547 O O . ALA A 1 69 ? -1.054 -21.433 5.229 1.00 96.25 69 ALA A O 1
ATOM 548 N N . ASP A 1 70 ? -1.223 -19.936 3.552 1.00 96.31 70 ASP A N 1
ATOM 549 C CA . ASP A 1 70 ? -0.969 -20.852 2.439 1.00 96.31 70 ASP A CA 1
ATOM 550 C C . ASP A 1 70 ? -0.185 -20.125 1.322 1.00 96.31 70 ASP A C 1
ATOM 552 O O . ASP A 1 70 ? -0.790 -19.557 0.403 1.00 96.31 70 ASP A O 1
ATOM 556 N N . PRO A 1 71 ? 1.158 -20.060 1.431 1.00 95.31 71 PRO A N 1
ATOM 557 C CA . PRO A 1 71 ? 1.993 -19.243 0.547 1.00 95.31 71 PRO A CA 1
ATOM 558 C C . PRO A 1 71 ? 2.095 -19.780 -0.882 1.00 95.31 71 PRO A C 1
ATOM 560 O O . PRO A 1 71 ? 2.378 -19.002 -1.792 1.00 95.31 71 PRO A O 1
ATOM 563 N N . ASP A 1 72 ? 1.830 -21.071 -1.091 1.00 96.06 72 ASP A N 1
ATOM 564 C CA . ASP A 1 72 ? 1.899 -21.710 -2.409 1.00 96.06 72 ASP A CA 1
ATOM 565 C C . ASP A 1 72 ? 0.574 -21.592 -3.186 1.00 96.06 72 ASP A C 1
ATOM 567 O O . ASP A 1 72 ? 0.495 -21.899 -4.380 1.00 96.06 72 ASP A O 1
ATOM 571 N N . SER A 1 73 ? -0.486 -21.107 -2.534 1.00 95.44 73 SER A N 1
ATOM 572 C CA . SER A 1 73 ? -1.794 -20.944 -3.153 1.00 95.44 73 SER A CA 1
ATOM 573 C C . SER A 1 73 ? -1.964 -19.592 -3.834 1.00 95.44 73 SER A C 1
ATOM 575 O O . SER A 1 73 ? -1.923 -18.522 -3.230 1.00 95.44 73 SER A O 1
ATOM 577 N N . MET A 1 74 ? -2.294 -19.645 -5.124 1.00 94.81 74 MET A N 1
ATOM 578 C CA . MET A 1 74 ? -2.673 -18.468 -5.913 1.00 94.81 74 MET A CA 1
ATOM 579 C C . MET A 1 74 ? -4.148 -18.078 -5.743 1.00 94.81 74 MET A C 1
ATOM 581 O O . MET A 1 74 ? -4.577 -17.042 -6.258 1.00 94.81 74 MET A O 1
ATOM 585 N N . GLN A 1 75 ? -4.953 -18.894 -5.055 1.00 93.94 75 GLN A N 1
ATOM 586 C CA . GLN A 1 75 ? -6.394 -18.670 -4.942 1.00 93.94 75 GLN A CA 1
ATOM 587 C C . GLN A 1 75 ? -6.752 -17.344 -4.242 1.00 93.94 75 GLN A C 1
ATOM 589 O O . GLN A 1 75 ? -7.590 -16.617 -4.786 1.00 93.94 75 GLN A O 1
ATOM 594 N N . PRO A 1 76 ? -6.095 -16.940 -3.130 1.00 94.94 76 PRO A N 1
ATOM 595 C CA . PRO A 1 76 ? -6.367 -15.654 -2.489 1.00 94.94 76 PRO A CA 1
ATOM 596 C C . PRO A 1 76 ? -6.196 -14.455 -3.429 1.00 94.94 76 PRO A C 1
ATOM 598 O O . PRO A 1 76 ? -6.980 -13.512 -3.356 1.00 94.94 76 PRO A O 1
ATOM 601 N N . LEU A 1 77 ? -5.218 -14.508 -4.340 1.00 92.31 77 LEU A N 1
ATOM 602 C CA . LEU A 1 77 ? -4.997 -13.468 -5.350 1.00 92.31 77 LEU A CA 1
ATOM 603 C C . LEU A 1 77 ? -6.103 -13.468 -6.412 1.00 92.31 77 LEU A C 1
ATOM 605 O O . LEU A 1 77 ? -6.591 -12.405 -6.789 1.00 92.31 77 LEU A O 1
ATOM 609 N N . ARG A 1 78 ? -6.535 -14.650 -6.874 1.00 93.19 78 ARG A N 1
ATOM 610 C CA . ARG A 1 78 ? -7.613 -14.781 -7.873 1.00 93.19 78 ARG A CA 1
ATOM 611 C C . ARG A 1 78 ? -8.949 -14.250 -7.358 1.00 93.19 78 ARG A C 1
ATOM 613 O O . ARG A 1 78 ? -9.695 -13.635 -8.116 1.00 93.19 78 ARG A O 1
ATOM 620 N N . ASP A 1 79 ? -9.244 -14.443 -6.076 1.00 91.44 79 ASP A N 1
ATOM 621 C CA . ASP A 1 79 ? -10.497 -13.976 -5.475 1.00 91.44 79 ASP A CA 1
ATOM 622 C C . ASP A 1 79 ? -10.574 -12.451 -5.300 1.00 91.44 79 ASP A C 1
ATOM 624 O O . ASP A 1 79 ? -11.659 -11.921 -5.079 1.00 91.44 79 ASP A O 1
ATOM 628 N N . MET A 1 80 ? -9.457 -11.731 -5.438 1.00 86.44 80 MET A N 1
ATOM 629 C CA . MET A 1 80 ? -9.411 -10.268 -5.313 1.00 86.44 80 MET A CA 1
ATOM 630 C C . MET A 1 80 ? -9.854 -9.512 -6.575 1.00 86.44 80 MET A C 1
ATOM 632 O O . MET A 1 80 ? -10.056 -8.300 -6.501 1.00 86.44 80 MET A O 1
ATOM 636 N N . VAL A 1 81 ? -9.976 -10.199 -7.716 1.00 83.75 81 VAL A N 1
ATOM 637 C CA . VAL A 1 81 ? -10.266 -9.601 -9.038 1.00 83.75 81 VAL A CA 1
ATOM 638 C C . VAL A 1 81 ? -11.764 -9.649 -9.389 1.00 83.75 81 VAL A C 1
ATOM 640 O O . VAL A 1 81 ? -12.173 -9.108 -10.412 1.00 83.75 81 VAL A O 1
ATOM 643 N N . LYS A 1 82 ? -12.583 -10.288 -8.549 1.00 63.03 82 LYS A N 1
ATOM 644 C CA . LYS A 1 82 ? -14.032 -10.433 -8.749 1.00 63.03 82 LYS A CA 1
ATOM 645 C C . LYS A 1 82 ? -14.819 -9.202 -8.301 1.00 63.03 82 LYS A C 1
ATOM 647 O O . LYS A 1 82 ? -14.415 -8.556 -7.303 1.00 63.03 82 LYS A O 1
#

Solvent-accessible surface area (backbone atoms only — not comparable to full-atom values): 4759 Å² total; per-residue (Å²): 121,75,60,63,56,51,48,47,59,53,38,78,75,40,82,63,64,76,42,62,69,60,39,52,49,47,52,50,54,52,50,51,53,34,26,71,73,45,78,31,68,61,46,16,44,17,69,72,71,73,42,84,85,34,61,67,44,54,54,51,50,55,36,52,54,49,32,70,77,40,74,88,53,63,60,53,66,61,66,70,76,112

pLDDT: mean 82.91, std 14.04, range [53.34, 96.5]

Sequence (82 aa):
MREIQRLAASVHSSSII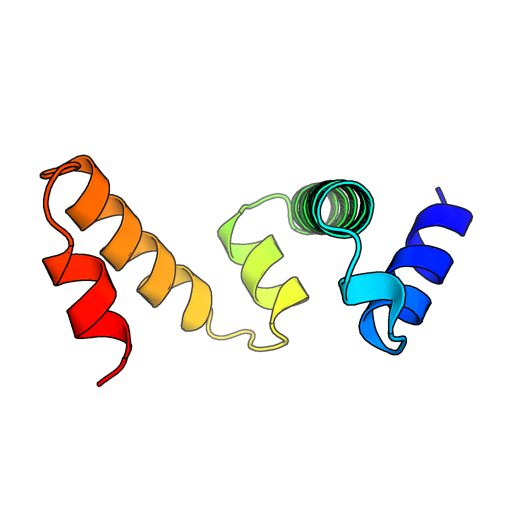VDDATNIGLGTEYMQYRINKAQSIEGAYKLYRGLSNGIYYRKIKACADRLRADPDSMQPLRDMVK